Protein AF-X8AHG8-F1 (afdb_monomer)

Nearest PDB structures (foldseek):
  2dhm-assembly1_A  TM=3.516E-01  e=4.967E+00  Escherichia coli str. K-12 substr. W3110
  8idt-assembly1_o  TM=1.875E-01  e=9.300E+00  Homo sapiens

Radius of gyration: 13.39 Å; Cα contacts (8 Å, |Δi|>4): 34; chains: 1; bounding box: 32×17×32 Å

Foldseek 3Di:
DPDDDDPDDDCVVVVVVCVVVVDPDWDKDWDFDDDPPDPDGDTDIDTHD

Solvent-accessible surface area (backbone atoms only — not comparable to full-atom values): 3503 Å² total; per-residue (Å²): 131,99,71,90,85,88,77,92,75,88,51,67,71,60,52,55,53,26,68,74,72,72,54,85,78,59,53,74,49,59,70,59,60,93,59,89,91,57,95,71,60,71,61,76,71,42,80,50,120

Sequence (49 aa):
MGLMLGEYWDLTALAEDCAADGVYEFQLVAPPLRVIGAVGSPVNPIAIK

InterPro domains:
  IPR037175 Kynurenine formamidase superfamily [G3DSA:3.50.30.50] (1-49)

Organism: NCBI:txid1299334

Structure (mmCIF, N/CA/C/O backbone):
data_AF-X8AHG8-F1
#
_entry.id   AF-X8AHG8-F1
#
loop_
_atom_site.group_PDB
_atom_site.id
_atom_site.type_symbol
_atom_site.label_atom_id
_atom_site.label_alt_id
_atom_site.label_comp_id
_atom_site.label_asym_id
_atom_site.label_entity_id
_atom_site.label_seq_id
_atom_site.pdbx_PDB_ins_code
_atom_site.Cartn_x
_atom_site.Cartn_y
_atom_site.Cartn_z
_atom_site.occupancy
_atom_site.B_iso_or_equiv
_atom_site.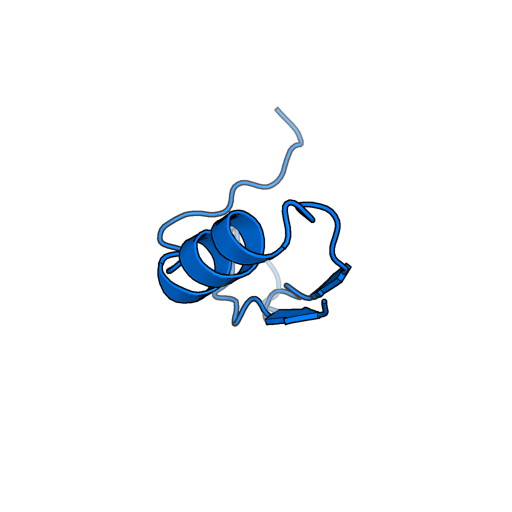auth_seq_id
_atom_site.auth_comp_id
_atom_site.auth_asym_id
_atom_site.auth_atom_id
_ato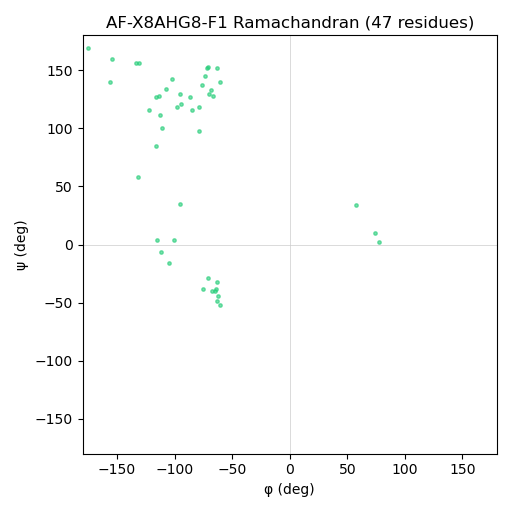m_site.pdbx_PDB_model_num
ATOM 1 N N . MET A 1 1 ? 16.931 6.595 -4.198 1.00 61.88 1 MET A N 1
ATOM 2 C CA . MET A 1 1 ? 16.416 5.959 -2.964 1.00 61.88 1 MET A CA 1
ATOM 3 C C . MET A 1 1 ? 15.939 4.559 -3.327 1.00 61.88 1 MET A C 1
ATOM 5 O O . MET A 1 1 ? 15.326 4.429 -4.373 1.00 61.88 1 MET A O 1
ATOM 9 N N . GLY A 1 2 ? 16.286 3.528 -2.547 1.00 90.00 2 GLY A N 1
ATOM 10 C CA . GLY A 1 2 ? 16.023 2.107 -2.851 1.00 90.00 2 GLY A CA 1
ATOM 11 C C . GLY A 1 2 ? 14.743 1.548 -2.219 1.00 90.00 2 GLY A C 1
ATOM 12 O O . GLY A 1 2 ? 14.739 0.404 -1.780 1.00 90.00 2 GLY A O 1
ATOM 13 N N . LEU A 1 3 ? 13.699 2.374 -2.110 1.00 95.50 3 LEU A N 1
ATOM 14 C CA . LEU A 1 3 ? 12.380 1.972 -1.614 1.00 95.50 3 LEU A CA 1
ATOM 15 C C . LEU A 1 3 ? 11.429 1.790 -2.800 1.00 95.50 3 LEU A C 1
ATOM 17 O O . LEU A 1 3 ? 11.494 2.560 -3.758 1.00 95.50 3 LEU A O 1
ATOM 21 N N . MET A 1 4 ? 10.553 0.790 -2.720 1.00 94.25 4 MET A N 1
ATOM 22 C CA . MET A 1 4 ? 9.485 0.591 -3.702 1.00 94.25 4 MET A CA 1
ATOM 23 C C . MET A 1 4 ? 8.381 1.639 -3.501 1.00 94.25 4 MET A C 1
ATOM 25 O O . MET A 1 4 ? 8.081 2.001 -2.364 1.00 94.25 4 MET A O 1
ATOM 29 N N . LEU A 1 5 ? 7.765 2.094 -4.594 1.00 96.00 5 LEU A N 1
ATOM 30 C CA . LEU A 1 5 ? 6.649 3.043 -4.585 1.00 96.00 5 LEU A CA 1
ATOM 31 C C . LEU A 1 5 ? 5.395 2.370 -5.157 1.00 96.00 5 LEU A C 1
ATOM 33 O O . LEU A 1 5 ? 5.444 1.805 -6.248 1.00 96.00 5 LEU A O 1
ATOM 37 N N . GLY A 1 6 ? 4.292 2.423 -4.410 1.00 96.19 6 GLY A N 1
ATOM 38 C CA . GLY A 1 6 ? 2.966 2.005 -4.862 1.00 96.19 6 GLY A CA 1
ATOM 39 C C . GLY A 1 6 ? 2.082 3.228 -5.089 1.00 96.19 6 GLY A C 1
ATOM 40 O O . GLY A 1 6 ? 2.043 4.123 -4.248 1.00 96.19 6 GLY A O 1
ATOM 41 N N . GLU A 1 7 ? 1.383 3.266 -6.217 1.00 97.56 7 GLU A N 1
ATOM 42 C CA . GLU A 1 7 ? 0.520 4.378 -6.623 1.00 97.56 7 GLU A CA 1
ATOM 43 C C . GLU A 1 7 ? -0.850 3.840 -7.052 1.00 97.56 7 GLU A C 1
ATOM 45 O O . GLU A 1 7 ? -0.962 2.683 -7.459 1.00 97.56 7 GLU A O 1
ATOM 50 N N . TYR A 1 8 ? -1.882 4.687 -6.985 1.00 97.06 8 TYR A N 1
ATOM 51 C CA . TYR A 1 8 ? -3.244 4.386 -7.455 1.00 97.06 8 TYR A CA 1
ATOM 52 C C . TYR A 1 8 ? -3.915 3.161 -6.814 1.00 97.06 8 TYR A C 1
ATOM 54 O O . TYR A 1 8 ? -4.696 2.465 -7.460 1.00 97.06 8 TYR A O 1
ATOM 62 N N . TRP A 1 9 ? -3.636 2.886 -5.540 1.00 97.81 9 TRP A N 1
ATOM 63 C CA . TRP A 1 9 ? -4.365 1.850 -4.810 1.00 97.81 9 TRP A CA 1
ATOM 64 C C . TRP A 1 9 ? -5.747 2.367 -4.417 1.00 97.81 9 TRP A C 1
ATOM 66 O O . TRP A 1 9 ? -5.874 3.501 -3.953 1.00 97.81 9 TRP A O 1
ATOM 76 N N . ASP A 1 10 ? -6.767 1.528 -4.576 1.00 97.69 10 ASP A N 1
ATOM 77 C CA . ASP A 1 10 ? -8.083 1.779 -3.994 1.00 97.69 10 ASP A CA 1
ATOM 78 C C . ASP A 1 10 ? -8.085 1.275 -2.548 1.00 97.69 10 ASP A C 1
ATOM 80 O O . ASP A 1 10 ? -7.894 0.086 -2.289 1.00 97.69 10 ASP A O 1
ATOM 84 N N . LEU A 1 11 ? -8.246 2.203 -1.606 1.00 97.94 11 LEU A N 1
ATOM 85 C CA . LEU A 1 11 ? -8.211 1.933 -0.170 1.00 97.94 11 LEU A CA 1
ATOM 86 C C . LEU A 1 11 ? -9.556 2.199 0.508 1.00 97.94 11 LEU A C 1
ATOM 88 O O . LEU A 1 11 ? -9.631 2.091 1.729 1.00 97.94 11 LEU A O 1
ATOM 92 N N . THR A 1 12 ? -10.606 2.557 -0.237 1.00 98.38 12 THR A N 1
ATOM 93 C CA . THR A 1 12 ? -11.858 3.043 0.359 1.00 98.38 12 THR A CA 1
ATOM 94 C C . THR A 1 12 ? -12.496 1.995 1.270 1.00 98.38 12 THR A C 1
ATOM 96 O O . THR A 1 12 ? -12.717 2.273 2.446 1.00 98.38 12 THR A O 1
ATOM 99 N N . ALA A 1 13 ? -12.698 0.770 0.776 1.00 98.19 13 ALA A N 1
ATOM 100 C CA . ALA A 1 13 ? -13.304 -0.302 1.571 1.00 98.19 13 ALA A CA 1
ATOM 101 C C . ALA A 1 13 ? -12.440 -0.714 2.779 1.00 98.19 13 ALA A C 1
ATOM 103 O O . ALA A 1 13 ? -12.962 -0.969 3.860 1.00 98.19 13 ALA A O 1
ATOM 104 N N . LEU A 1 14 ? -11.112 -0.741 2.617 1.00 98.25 14 LEU A N 1
ATOM 105 C CA . LEU A 1 14 ? -10.189 -1.072 3.706 1.00 98.25 14 LEU A CA 1
ATOM 106 C C . LEU A 1 14 ? -10.197 0.004 4.800 1.00 98.25 14 LEU A C 1
ATOM 108 O O . LEU A 1 14 ? -10.160 -0.317 5.981 1.00 98.25 14 LEU A O 1
ATOM 112 N N . ALA A 1 15 ? -10.260 1.281 4.418 1.00 98.56 15 ALA A N 1
ATOM 113 C CA . ALA A 1 15 ? -10.324 2.383 5.369 1.00 98.56 15 ALA A CA 1
ATOM 114 C C . ALA A 1 15 ? -11.621 2.358 6.193 1.00 98.56 15 ALA A C 1
ATOM 116 O O . ALA A 1 15 ? -11.572 2.609 7.396 1.00 98.56 15 ALA A O 1
ATOM 117 N N . GLU A 1 16 ? -12.760 2.036 5.570 1.00 98.69 16 GLU A N 1
ATOM 118 C CA . GLU A 1 16 ? -14.044 1.866 6.265 1.00 98.69 16 GLU A CA 1
ATOM 119 C C . GLU A 1 16 ? -13.994 0.713 7.278 1.00 98.69 16 GLU A C 1
ATOM 121 O O . GLU A 1 16 ? -14.414 0.885 8.423 1.00 98.69 16 GLU A O 1
ATOM 126 N N . ASP A 1 17 ? -13.420 -0.427 6.885 1.00 98.62 17 ASP A N 1
ATOM 127 C CA . ASP A 1 17 ? -13.249 -1.600 7.747 1.00 98.62 17 ASP A CA 1
ATOM 128 C C . ASP A 1 17 ? -12.334 -1.304 8.954 1.00 98.62 17 ASP A C 1
ATOM 130 O O . ASP A 1 17 ? -12.726 -1.529 10.097 1.00 98.62 17 ASP A O 1
ATOM 134 N N . CYS A 1 18 ? -11.164 -0.687 8.734 1.00 98.69 18 CYS A N 1
ATOM 135 C CA . CYS A 1 18 ? -10.257 -0.265 9.813 1.00 98.69 18 CYS A CA 1
ATOM 136 C C . CYS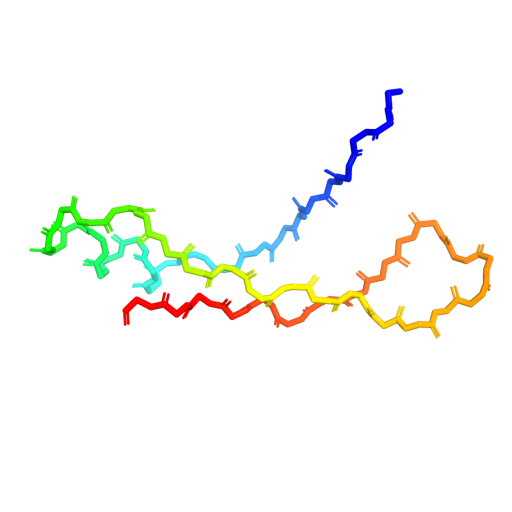 A 1 18 ? -10.857 0.800 10.743 1.00 98.69 18 CYS A C 1
ATOM 138 O O . CYS A 1 18 ? -10.534 0.852 11.929 1.00 98.69 18 CYS A O 1
ATOM 140 N N . ALA A 1 19 ? -11.714 1.686 10.232 1.00 98.69 19 ALA A N 1
ATOM 141 C CA . ALA A 1 19 ? -12.380 2.684 11.064 1.00 98.69 19 ALA A CA 1
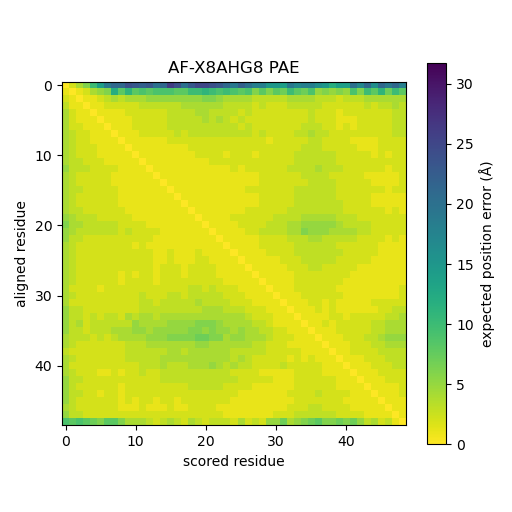ATOM 142 C C . ALA A 1 19 ? -13.445 2.059 11.981 1.00 98.69 19 ALA A C 1
ATOM 144 O O . ALA A 1 19 ? -13.699 2.592 13.063 1.00 98.69 19 ALA A O 1
ATOM 145 N N . ALA A 1 20 ? -14.060 0.950 11.562 1.00 98.62 20 ALA A N 1
ATOM 146 C CA . ALA A 1 20 ? -15.097 0.262 12.322 1.00 98.62 20 ALA A CA 1
ATOM 147 C C . ALA A 1 20 ? -14.537 -0.541 13.509 1.00 98.62 20 ALA A C 1
ATOM 149 O O . ALA A 1 20 ? -15.158 -0.562 14.573 1.00 98.62 20 ALA A O 1
ATOM 150 N N . ASP A 1 21 ? -13.379 -1.186 13.341 1.00 98.19 21 ASP A N 1
ATOM 151 C CA . ASP A 1 21 ? -12.761 -2.048 14.359 1.00 98.19 21 ASP A CA 1
ATOM 152 C C . ASP A 1 21 ? -11.545 -1.422 15.068 1.00 98.19 21 ASP A C 1
ATOM 154 O O . ASP A 1 21 ? -11.149 -1.881 16.141 1.00 98.19 21 ASP A O 1
ATOM 158 N N . GLY A 1 22 ? -10.971 -0.354 14.506 1.00 98.44 22 GLY A N 1
ATOM 159 C CA . GLY A 1 22 ? -9.766 0.298 15.014 1.00 98.44 22 GLY A CA 1
ATOM 160 C C . GLY A 1 22 ? -8.469 -0.479 14.757 1.00 98.44 22 GLY A C 1
ATOM 161 O O . GLY A 1 22 ? -7.435 -0.099 15.306 1.00 98.44 22 GLY A O 1
ATOM 162 N N . VAL A 1 23 ? -8.499 -1.541 13.947 1.00 98.31 23 VAL A N 1
ATOM 163 C CA . VAL A 1 23 ? -7.341 -2.380 13.610 1.00 98.31 23 VAL A CA 1
ATOM 164 C C . VAL A 1 23 ? -6.770 -1.930 12.270 1.00 98.31 23 VAL A C 1
ATOM 166 O O . VAL A 1 23 ? -7.431 -2.012 11.237 1.00 98.31 23 VAL A O 1
ATOM 169 N N . TYR A 1 24 ? -5.518 -1.473 12.281 1.00 98.31 24 TYR A N 1
ATOM 170 C CA . TYR A 1 24 ? -4.819 -0.969 11.090 1.00 98.31 24 TYR A CA 1
ATOM 171 C C . TYR A 1 24 ? -3.666 -1.879 10.659 1.00 98.31 24 TYR A C 1
ATOM 173 O O . TYR A 1 24 ? -3.059 -1.668 9.610 1.00 98.31 24 TYR A O 1
ATOM 181 N N . GLU A 1 25 ? -3.361 -2.897 11.457 1.00 98.50 25 GLU A N 1
ATOM 182 C CA . GLU A 1 25 ? -2.402 -3.940 11.146 1.00 98.50 25 GLU A CA 1
ATOM 183 C C . GLU A 1 25 ? -3.070 -5.064 10.353 1.00 98.50 25 GLU A C 1
ATOM 185 O O . GLU A 1 25 ? -4.075 -5.635 10.770 1.00 98.50 25 GLU A O 1
ATOM 190 N N . PHE A 1 26 ? -2.486 -5.412 9.208 1.00 98.25 26 PHE A N 1
ATOM 191 C CA . PHE A 1 26 ? -2.966 -6.489 8.348 1.00 98.25 26 PHE A CA 1
ATOM 192 C C . PHE A 1 26 ? -1.841 -7.065 7.501 1.00 98.25 26 PHE A C 1
ATOM 194 O O . PHE A 1 26 ? -0.817 -6.417 7.262 1.00 98.25 26 PHE A O 1
ATOM 201 N N . GLN A 1 27 ? -2.029 -8.288 7.009 1.00 98.62 27 GLN A N 1
ATOM 202 C CA . GLN A 1 27 ? -1.105 -8.851 6.036 1.00 98.62 27 GLN A CA 1
ATOM 203 C C . GLN A 1 27 ? -1.406 -8.268 4.654 1.00 98.62 27 GLN A C 1
ATOM 205 O O . GLN A 1 27 ? -2.475 -8.486 4.089 1.00 98.62 27 GLN A O 1
ATOM 210 N N . LEU A 1 28 ? -0.430 -7.561 4.086 1.00 98.19 28 LEU A N 1
ATOM 211 C CA . LEU A 1 28 ? -0.486 -7.046 2.723 1.00 98.19 28 LEU A CA 1
ATOM 212 C C . LEU A 1 28 ? 0.188 -8.021 1.749 1.00 98.19 28 LEU A C 1
ATOM 214 O O . LEU A 1 28 ? 1.384 -8.300 1.849 1.00 98.19 28 LEU A O 1
ATOM 218 N N . VAL A 1 29 ? -0.570 -8.494 0.764 1.00 98.38 29 VAL A N 1
ATOM 219 C CA . VAL A 1 29 ? -0.087 -9.337 -0.332 1.00 98.38 29 VAL A CA 1
ATOM 220 C C . VAL A 1 29 ? -0.134 -8.526 -1.624 1.00 98.38 29 VAL A C 1
ATOM 222 O O . VAL A 1 29 ? -1.186 -8.376 -2.233 1.00 98.38 29 VAL A O 1
ATOM 225 N N . ALA A 1 30 ? 1.014 -7.995 -2.048 1.00 97.88 30 ALA A N 1
ATOM 226 C CA . ALA A 1 30 ? 1.135 -7.187 -3.267 1.00 97.88 30 ALA A CA 1
ATOM 227 C C . ALA A 1 30 ? 2.321 -7.629 -4.155 1.00 97.88 30 ALA A C 1
ATOM 229 O O . ALA A 1 30 ? 3.233 -6.840 -4.411 1.00 97.88 30 ALA A O 1
ATOM 230 N N . PRO A 1 31 ? 2.372 -8.900 -4.601 1.00 97.31 31 PRO A N 1
ATOM 231 C CA . PRO A 1 31 ? 3.445 -9.361 -5.470 1.00 97.31 31 PRO A CA 1
ATOM 232 C C . PRO A 1 31 ? 3.342 -8.702 -6.860 1.00 97.31 31 PRO A C 1
ATOM 234 O O . PRO A 1 31 ? 2.261 -8.705 -7.454 1.00 97.31 31 PRO A O 1
ATOM 237 N N . PRO A 1 32 ? 4.446 -8.179 -7.419 1.00 97.12 32 PRO A N 1
ATOM 238 C CA . PRO A 1 32 ? 4.465 -7.677 -8.789 1.00 97.12 32 PRO A CA 1
ATOM 239 C C . PRO A 1 32 ? 4.381 -8.826 -9.799 1.00 97.12 32 PRO A C 1
ATOM 241 O O . PRO A 1 32 ? 4.881 -9.928 -9.552 1.00 97.12 32 PRO A O 1
ATOM 244 N N . LEU A 1 33 ? 3.850 -8.556 -10.995 1.00 97.62 33 LEU A N 1
ATOM 245 C CA . LEU A 1 33 ? 4.076 -9.455 -12.130 1.00 97.62 33 LEU A CA 1
ATOM 246 C C . LEU A 1 33 ? 5.575 -9.544 -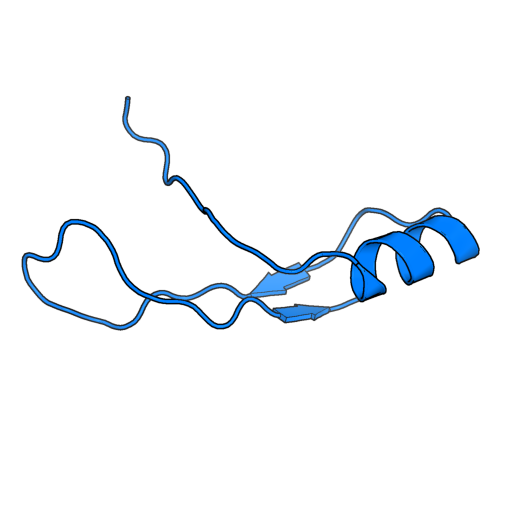12.440 1.00 97.62 33 LEU A C 1
ATOM 248 O O . LEU A 1 33 ? 6.295 -8.540 -12.424 1.00 97.62 33 LEU A O 1
ATOM 252 N N . ARG A 1 34 ? 6.043 -10.752 -12.767 1.00 96.62 34 ARG A N 1
ATOM 253 C CA . ARG A 1 34 ? 7.444 -11.014 -13.108 1.00 96.62 34 ARG A CA 1
ATOM 254 C C . ARG A 1 34 ? 7.737 -10.582 -14.545 1.00 96.62 34 ARG A C 1
ATOM 256 O O . ARG A 1 34 ? 7.526 -11.349 -15.481 1.00 96.62 34 ARG A O 1
ATOM 263 N N . VAL A 1 35 ? 8.290 -9.382 -14.697 1.00 97.06 35 VAL A N 1
ATOM 264 C CA . VAL A 1 35 ? 8.720 -8.831 -15.989 1.00 97.06 35 VAL A CA 1
ATOM 265 C C . VAL A 1 35 ? 10.208 -8.486 -15.926 1.00 97.06 35 VAL A C 1
ATOM 267 O O . VAL A 1 35 ? 10.634 -7.648 -15.135 1.00 97.06 35 VAL A O 1
ATOM 270 N N . ILE A 1 36 ? 11.023 -9.167 -16.734 1.00 97.12 36 ILE A N 1
ATOM 271 C CA . ILE A 1 36 ? 12.485 -9.007 -16.717 1.00 97.12 36 ILE A CA 1
ATOM 272 C C . ILE A 1 36 ? 12.859 -7.632 -17.286 1.00 97.12 36 ILE A C 1
ATOM 274 O O . ILE 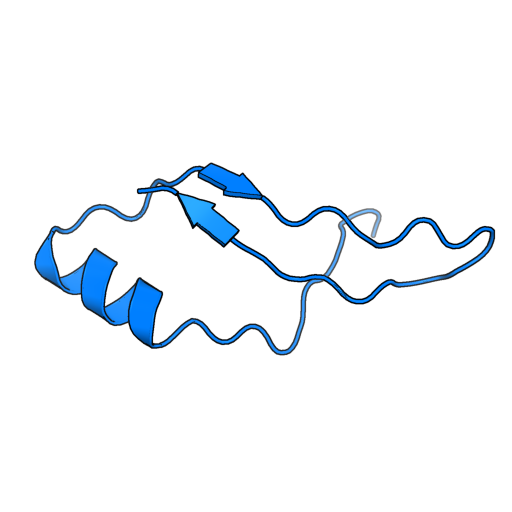A 1 36 ? 12.417 -7.276 -18.374 1.00 97.12 36 ILE A O 1
ATOM 278 N N . GLY A 1 37 ? 13.687 -6.876 -16.557 1.00 96.62 37 GLY A N 1
ATOM 279 C CA . GLY A 1 37 ? 14.166 -5.551 -16.973 1.00 96.62 37 GLY A CA 1
ATOM 280 C C . GLY A 1 37 ? 13.157 -4.411 -16.798 1.00 96.62 37 GLY A C 1
ATOM 281 O O . GLY A 1 37 ? 13.468 -3.277 -17.153 1.00 96.62 37 GLY A O 1
ATOM 282 N N . ALA A 1 38 ? 11.968 -4.684 -16.253 1.00 97.12 38 ALA A N 1
ATOM 283 C CA . ALA A 1 38 ? 10.976 -3.652 -15.981 1.00 97.12 38 ALA A CA 1
ATOM 284 C C . ALA A 1 38 ? 11.376 -2.761 -14.793 1.00 97.12 38 ALA A C 1
ATOM 286 O O . ALA A 1 38 ? 12.051 -3.198 -13.862 1.00 97.12 38 ALA A O 1
ATOM 287 N N . VAL A 1 39 ? 10.900 -1.514 -14.821 1.00 96.38 39 VAL A N 1
ATOM 288 C CA . VAL A 1 39 ? 11.107 -0.501 -13.765 1.00 96.38 39 VAL A CA 1
ATOM 289 C C . VAL A 1 39 ? 9.892 -0.342 -12.840 1.00 96.38 39 VAL A C 1
ATOM 291 O O . VAL A 1 39 ? 9.883 0.512 -11.962 1.00 96.38 39 VAL A O 1
ATOM 294 N N . GLY A 1 40 ? 8.864 -1.163 -13.047 1.00 95.81 40 GLY A N 1
ATOM 295 C CA . GLY A 1 40 ? 7.605 -1.183 -12.311 1.00 95.81 40 GLY A CA 1
ATOM 296 C C . GLY A 1 40 ? 6.748 -2.354 -12.787 1.00 95.81 40 GLY A C 1
ATOM 297 O O . GLY A 1 40 ? 7.073 -3.005 -13.782 1.00 95.81 40 GLY A O 1
ATOM 298 N N . SER A 1 41 ? 5.671 -2.655 -12.070 1.00 97.38 41 SER A N 1
ATOM 299 C CA . SER A 1 41 ? 4.774 -3.755 -12.420 1.00 97.38 41 SER A CA 1
ATOM 300 C C . SER A 1 41 ? 3.388 -3.502 -11.834 1.00 97.38 41 SER A C 1
ATOM 302 O O . SER A 1 41 ? 3.310 -3.018 -10.702 1.00 97.38 41 SER A O 1
ATOM 304 N N . PRO A 1 42 ? 2.298 -3.803 -12.562 1.00 97.25 42 PRO A N 1
ATOM 305 C CA . PRO A 1 42 ? 0.972 -3.767 -11.969 1.00 97.25 42 PRO A CA 1
ATOM 306 C C . PRO A 1 42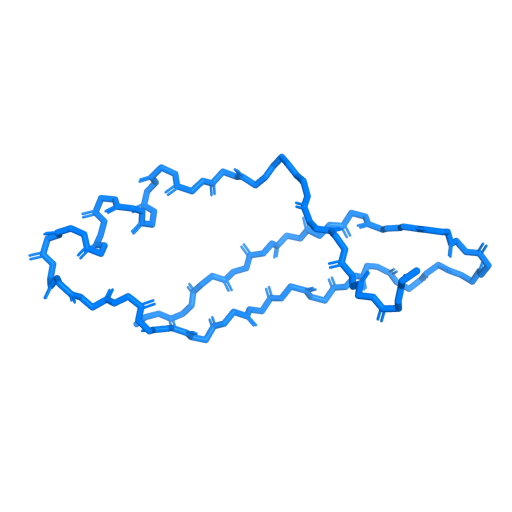 ? 0.868 -4.817 -10.857 1.00 97.25 42 PRO A C 1
ATOM 308 O O . PRO A 1 42 ? 1.522 -5.865 -10.886 1.00 97.25 42 PRO A O 1
ATOM 311 N N . VAL A 1 43 ? 0.010 -4.527 -9.886 1.00 97.50 43 VAL A N 1
ATOM 312 C CA . VAL A 1 43 ? -0.281 -5.384 -8.736 1.00 97.50 43 VAL A CA 1
ATOM 313 C C . VAL A 1 43 ? -1.789 -5.472 -8.543 1.00 97.50 43 VAL A C 1
ATOM 315 O O . VAL A 1 43 ? -2.523 -4.575 -8.949 1.00 97.50 43 VAL A O 1
ATOM 318 N N . ASN A 1 44 ? -2.240 -6.541 -7.892 1.00 97.62 44 ASN A N 1
ATOM 319 C CA . ASN A 1 44 ? -3.567 -6.616 -7.288 1.00 97.62 44 ASN A CA 1
ATOM 320 C C . ASN A 1 44 ? -3.375 -6.767 -5.769 1.00 97.62 44 ASN A C 1
ATOM 322 O O . ASN A 1 44 ? -3.252 -7.902 -5.302 1.00 97.62 44 ASN A O 1
ATOM 326 N N . PRO A 1 45 ? -3.206 -5.660 -5.020 1.00 97.56 45 PRO A N 1
ATOM 327 C CA . PRO A 1 45 ? -2.915 -5.711 -3.593 1.00 97.56 45 PRO A CA 1
ATOM 328 C C . PRO A 1 45 ? -4.105 -6.280 -2.823 1.00 97.56 45 PRO A C 1
ATOM 330 O O . PRO A 1 45 ? -5.219 -5.782 -2.949 1.00 97.56 45 PRO A O 1
ATOM 333 N N . ILE A 1 46 ? -3.862 -7.296 -2.000 1.00 98.19 46 ILE A N 1
ATOM 334 C CA . ILE A 1 46 ? -4.868 -7.878 -1.108 1.00 98.19 46 ILE A CA 1
ATOM 335 C C . ILE A 1 46 ? -4.466 -7.587 0.335 1.00 98.19 46 ILE A C 1
ATOM 337 O O . ILE A 1 46 ? -3.339 -7.886 0.734 1.00 98.19 46 ILE A O 1
ATOM 341 N N . ALA A 1 47 ? -5.389 -7.026 1.114 1.00 98.31 47 ALA A N 1
ATOM 342 C CA . ALA A 1 47 ? -5.270 -6.921 2.563 1.00 98.31 47 ALA A CA 1
ATOM 343 C C . ALA A 1 47 ? -6.010 -8.096 3.216 1.00 98.31 47 ALA A C 1
ATOM 345 O O . ALA A 1 47 ? -7.158 -8.370 2.872 1.00 98.31 47 ALA A O 1
ATOM 346 N N . ILE A 1 48 ? -5.344 -8.798 4.132 1.00 97.75 48 ILE A N 1
ATOM 347 C CA . ILE A 1 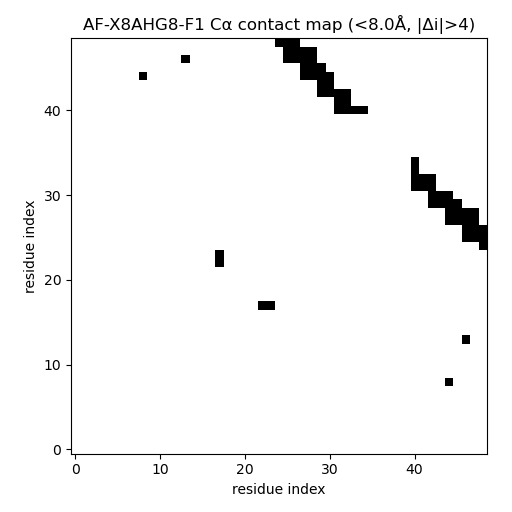48 ? -5.932 -9.870 4.941 1.00 97.75 48 ILE A CA 1
ATOM 348 C C . ILE A 1 48 ? -5.962 -9.383 6.392 1.00 97.75 48 ILE A C 1
ATOM 350 O O . ILE A 1 48 ? -4.898 -9.206 6.997 1.00 97.75 48 ILE A O 1
ATOM 354 N N . LYS A 1 49 ? -7.178 -9.153 6.895 1.00 93.31 49 LYS A N 1
ATOM 355 C CA . LYS A 1 49 ? -7.521 -8.755 8.266 1.00 93.31 49 LYS A CA 1
ATOM 356 C C . LYS A 1 49 ? -8.297 -9.867 8.959 1.00 93.31 49 LYS A C 1
ATOM 358 O O . LYS A 1 49 ? -9.072 -10.555 8.255 1.00 93.31 49 LYS A O 1
#

Secondary structure 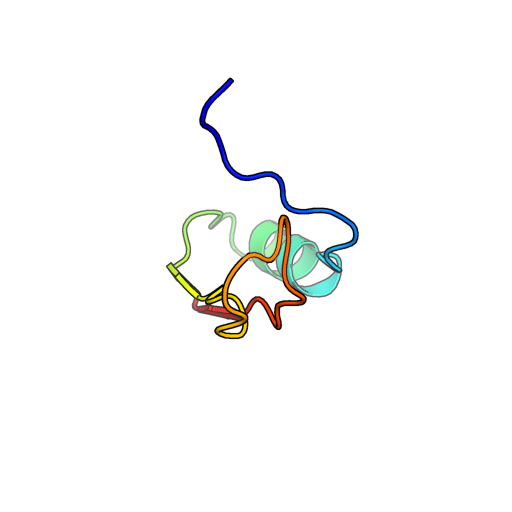(DSSP, 8-state):
-------S---HHHHHHHHHH-----EEE-PPP--TT-S------EEE-

pLDDT: mean 96.64, std 5.25, range [61.88, 98.69]

Mean predicted aligned error: 2.6 Å